Protein AF-A0A7W1ARZ9-F1 (afdb_monomer_lite)

Foldseek 3Di:
DDDDDDDDDDDDDDDDDDDDDDDDDDDDDDDPDPPDDPQDPQRDPDPAADAADPVLVVLLVVQCWDFDADSPQATPKIANPVDFSDWQAADQADQVSVLVVCQVVVSNRVHPHSVQWDWPDWDDDPPFQKTWTKTFGADVNRTHHPVRMKIWIKGDHNVGTITTGMMD

pLDDT: mean 79.37, std 22.08, range [32.19, 98.38]

Sequence (168 aa):
MLSDKTPSVITRDCRWQAVLAVVFAVLLFLAPSPALGQVLADFDARTGTVAPNSTQLGMVAGLGATVSWNQFGTPASLINYDGYLATGLSGPNAATVARSWVEAKKTLFRLASSDDLKLINDTALLGSDGYAVLFQQEFGGLAAAEDGKIMVGVVGTATSGWKIAYAS

Structure (mmCIF, N/CA/C/O backbone):
data_AF-A0A7W1ARZ9-F1
#
_entry.id   AF-A0A7W1ARZ9-F1
#
loop_
_atom_site.group_PDB
_atom_site.id
_atom_site.type_symbol
_atom_site.label_atom_id
_atom_site.label_alt_id
_atom_site.label_comp_id
_atom_site.label_asym_id
_atom_site.label_entity_id
_atom_site.label_seq_id
_atom_site.pdbx_PDB_ins_code
_atom_site.Cartn_x
_atom_site.Cartn_y
_atom_site.Cartn_z
_atom_site.occupancy
_atom_site.B_iso_or_equiv
_atom_site.auth_seq_id
_atom_site.auth_comp_id
_atom_site.auth_asym_id
_atom_site.auth_atom_id
_atom_site.pdbx_PDB_model_num
ATOM 1 N N . MET A 1 1 ? 44.269 -61.251 62.481 1.00 37.03 1 MET A N 1
ATOM 2 C CA . MET A 1 1 ? 45.021 -62.080 61.509 1.00 37.03 1 MET A CA 1
ATOM 3 C C . MET A 1 1 ? 44.348 -61.966 60.143 1.00 37.03 1 MET A C 1
ATOM 5 O O . MET A 1 1 ? 43.393 -61.208 60.038 1.00 37.03 1 MET A O 1
ATOM 9 N N . LEU A 1 2 ? 44.925 -62.585 59.112 1.00 38.81 2 LEU A N 1
ATOM 10 C CA . LEU A 1 2 ? 44.671 -62.299 57.693 1.00 38.81 2 LEU A CA 1
ATOM 11 C C . LEU A 1 2 ? 43.371 -62.921 57.132 1.00 38.81 2 LEU A C 1
ATOM 13 O O . LEU A 1 2 ? 42.784 -63.784 57.779 1.00 38.81 2 LEU A O 1
ATOM 17 N N . SER A 1 3 ? 43.059 -62.550 55.880 1.00 37.94 3 SER A N 1
ATOM 18 C CA . SER A 1 3 ? 42.177 -63.250 54.921 1.00 37.94 3 SER A CA 1
ATOM 19 C C . SER A 1 3 ? 40.654 -63.169 55.145 1.00 37.94 3 SER A C 1
ATOM 21 O O . SER A 1 3 ? 40.183 -63.154 56.274 1.00 37.94 3 SER A O 1
ATOM 23 N N . ASP A 1 4 ? 39.807 -63.163 54.107 1.00 36.66 4 ASP A N 1
ATOM 24 C CA . ASP A 1 4 ? 40.006 -62.893 52.663 1.00 36.66 4 ASP A CA 1
ATOM 25 C C . ASP A 1 4 ? 38.630 -62.632 52.000 1.00 36.66 4 ASP A C 1
ATOM 27 O O . ASP A 1 4 ? 37.656 -63.294 52.367 1.00 36.66 4 ASP A O 1
ATOM 31 N N . LYS A 1 5 ? 38.556 -61.689 51.040 1.00 35.88 5 LYS A N 1
ATOM 32 C CA . LYS A 1 5 ? 37.637 -61.719 49.879 1.00 35.88 5 LYS A CA 1
ATOM 33 C C . LYS A 1 5 ? 37.802 -60.524 48.927 1.00 35.88 5 LYS A C 1
ATOM 35 O O . LYS A 1 5 ? 37.464 -59.388 49.250 1.00 35.88 5 LYS A O 1
ATOM 40 N N . THR A 1 6 ? 38.186 -60.831 47.692 1.00 39.28 6 THR A N 1
ATOM 41 C CA . THR A 1 6 ? 37.765 -60.122 46.462 1.00 39.28 6 THR A CA 1
ATOM 42 C C . THR A 1 6 ? 36.709 -60.992 45.737 1.00 39.28 6 THR A C 1
ATOM 44 O O . THR A 1 6 ? 36.424 -62.087 46.235 1.00 39.28 6 THR A O 1
ATOM 47 N N . PRO A 1 7 ? 36.113 -60.605 44.584 1.00 47.31 7 PRO A N 1
ATOM 48 C CA . PRO A 1 7 ? 36.124 -59.330 43.848 1.00 47.31 7 PRO A CA 1
ATOM 49 C C . PRO A 1 7 ? 34.688 -58.706 43.889 1.00 47.31 7 PRO A C 1
ATOM 51 O O . PRO A 1 7 ? 34.101 -58.745 44.963 1.00 47.31 7 PRO A O 1
ATOM 54 N N . SER A 1 8 ? 34.012 -58.097 42.892 1.00 39.53 8 SER A N 1
ATOM 55 C CA . SER A 1 8 ? 34.263 -57.818 41.462 1.00 39.53 8 SER A CA 1
ATOM 56 C C . SER A 1 8 ? 33.280 -56.754 40.911 1.00 39.53 8 SER A C 1
ATOM 58 O O . SER A 1 8 ? 32.088 -57.048 40.897 1.00 39.53 8 SER A O 1
ATOM 60 N N . VAL A 1 9 ? 33.801 -55.663 40.305 1.00 38.31 9 VAL A N 1
ATOM 61 C CA . VAL A 1 9 ? 33.258 -54.989 39.080 1.00 38.31 9 VAL A CA 1
ATOM 62 C C . VAL A 1 9 ? 31.869 -54.283 39.299 1.00 38.31 9 VAL A C 1
ATOM 64 O O . VAL A 1 9 ? 31.166 -54.586 40.248 1.00 38.31 9 VAL A O 1
ATOM 67 N N . ILE A 1 10 ? 31.409 -53.210 38.631 1.00 46.72 10 ILE A N 1
ATOM 68 C CA . ILE A 1 10 ? 31.373 -52.797 37.214 1.00 46.72 10 ILE A CA 1
ATOM 69 C C . ILE A 1 10 ? 31.621 -51.277 37.062 1.00 46.72 10 ILE A C 1
ATOM 71 O O . ILE A 1 10 ? 31.087 -50.475 37.817 1.00 46.72 10 ILE A O 1
ATOM 75 N N . THR A 1 11 ? 32.419 -50.940 36.038 1.00 34.91 11 THR A N 1
ATOM 76 C CA . THR A 1 11 ? 32.651 -49.657 35.319 1.00 34.91 11 THR A CA 1
ATOM 77 C C . THR A 1 11 ? 31.718 -48.459 35.623 1.00 34.91 11 THR A C 1
ATOM 79 O O . THR A 1 11 ? 30.513 -48.642 35.750 1.00 34.91 11 THR A O 1
ATOM 82 N N . ARG A 1 12 ? 32.153 -47.192 35.499 1.00 44.94 12 ARG A N 1
ATOM 83 C CA . ARG A 1 12 ? 32.867 -46.681 34.306 1.00 44.94 12 ARG A CA 1
ATOM 84 C C . ARG A 1 12 ? 33.472 -45.277 34.477 1.00 44.94 12 ARG A C 1
ATOM 86 O O . ARG A 1 12 ? 32.879 -44.413 35.114 1.00 44.94 12 ARG A O 1
ATOM 93 N N . ASP A 1 13 ? 34.608 -45.057 33.824 1.00 39.75 13 ASP A N 1
ATOM 94 C CA . ASP A 1 13 ? 35.276 -43.763 33.624 1.00 39.75 13 ASP A CA 1
ATOM 95 C C . ASP A 1 13 ? 34.460 -42.831 32.682 1.00 39.75 13 ASP A C 1
ATOM 97 O O . ASP A 1 13 ? 33.590 -43.301 31.952 1.00 39.75 13 ASP A O 1
ATOM 101 N N . CYS A 1 14 ? 34.688 -41.512 32.594 1.00 33.84 14 CYS A N 1
ATOM 102 C CA . CYS A 1 14 ? 35.711 -40.685 33.238 1.00 33.84 14 CYS A CA 1
ATOM 103 C C . CYS A 1 14 ? 35.224 -39.240 33.497 1.00 33.84 14 CYS A C 1
ATOM 105 O O . CYS A 1 14 ? 34.228 -38.775 32.949 1.00 33.84 14 CYS A O 1
ATOM 107 N N . ARG A 1 15 ? 36.029 -38.532 34.295 1.00 40.38 15 ARG A N 1
ATOM 108 C CA . ARG A 1 15 ? 36.146 -37.069 34.480 1.00 40.38 15 ARG A CA 1
ATOM 109 C C . ARG A 1 15 ? 36.156 -36.325 33.117 1.00 40.38 15 ARG A C 1
ATOM 111 O O . ARG A 1 15 ? 36.509 -36.924 32.108 1.00 40.38 15 ARG A O 1
ATOM 118 N N . TRP A 1 16 ? 35.844 -35.030 33.005 1.00 37.09 16 TRP A N 1
ATOM 119 C CA . TRP A 1 16 ? 36.465 -33.894 33.716 1.00 37.09 16 TRP A CA 1
ATOM 120 C C . TRP A 1 16 ? 35.530 -32.684 33.915 1.00 37.09 16 TRP A C 1
ATOM 122 O O . TRP A 1 16 ? 34.535 -32.523 33.217 1.00 37.09 16 TRP A O 1
ATOM 132 N N . GLN A 1 17 ? 35.890 -31.820 34.872 1.00 38.25 17 GLN A N 1
ATOM 133 C CA . GLN A 1 17 ? 35.194 -30.575 35.227 1.00 38.25 17 GLN A CA 1
ATOM 134 C C . GLN A 1 17 ? 35.958 -29.337 34.725 1.00 38.25 17 GLN A C 1
ATOM 136 O O . GLN A 1 17 ? 37.185 -29.333 34.785 1.00 38.25 17 GLN A O 1
ATOM 141 N N . ALA A 1 18 ? 35.229 -28.271 34.375 1.00 39.00 18 ALA A N 1
ATOM 142 C CA . ALA A 1 18 ? 35.518 -26.856 34.692 1.00 39.00 18 ALA A CA 1
ATOM 143 C C . ALA A 1 18 ? 34.314 -26.018 34.199 1.00 39.00 18 ALA A C 1
ATOM 145 O O . ALA A 1 18 ? 34.042 -25.980 33.008 1.00 39.00 18 ALA A O 1
ATOM 146 N N . VAL A 1 19 ? 33.407 -25.550 35.062 1.00 37.91 19 VAL A N 1
ATOM 147 C CA . VAL A 1 19 ? 33.526 -24.333 35.893 1.00 37.91 19 VAL A CA 1
ATOM 148 C C . VAL A 1 19 ? 33.657 -23.050 35.065 1.00 37.91 19 VAL A C 1
ATOM 150 O O . VAL A 1 19 ? 34.747 -22.690 34.637 1.00 37.91 19 VAL A O 1
ATOM 153 N N . LEU A 1 20 ? 32.553 -22.303 34.983 1.00 34.84 20 LEU A N 1
ATOM 154 C CA . LEU A 1 20 ? 32.548 -20.851 35.180 1.00 34.84 20 LEU A CA 1
ATOM 155 C C . LEU A 1 20 ? 31.137 -20.414 35.600 1.00 34.84 20 LEU A C 1
ATOM 157 O O . LEU A 1 20 ? 30.174 -20.602 34.864 1.00 34.84 20 LEU A O 1
ATOM 161 N N . ALA A 1 21 ? 31.018 -19.869 36.808 1.00 32.19 21 ALA A N 1
ATOM 162 C CA . ALA A 1 21 ? 29.784 -19.297 37.340 1.00 32.19 21 ALA A CA 1
ATOM 163 C C . ALA A 1 21 ? 30.006 -17.808 37.606 1.00 32.19 21 ALA A C 1
ATOM 165 O O . ALA A 1 21 ? 31.090 -17.435 38.053 1.00 32.19 21 ALA A O 1
ATOM 166 N N . VAL A 1 22 ? 28.986 -16.971 37.402 1.00 37.12 22 VAL A N 1
ATOM 167 C CA . VAL A 1 22 ? 28.956 -15.610 37.955 1.00 37.12 22 VAL A CA 1
ATOM 168 C C . VAL A 1 22 ? 27.510 -15.139 38.156 1.00 37.12 22 VAL A C 1
ATOM 170 O O . VAL A 1 22 ? 26.689 -15.224 37.252 1.00 37.12 22 VAL A O 1
ATOM 173 N N . VAL A 1 23 ? 27.244 -14.662 39.377 1.00 35.59 23 VAL A N 1
ATOM 174 C CA . VAL A 1 23 ? 26.125 -13.808 39.825 1.00 35.59 23 VAL A CA 1
ATOM 175 C C . VAL A 1 23 ? 24.697 -14.221 39.421 1.00 35.59 23 VAL A C 1
ATOM 177 O O . VAL A 1 23 ? 24.156 -13.824 38.393 1.00 35.59 23 VAL A O 1
ATOM 180 N N . PHE A 1 24 ? 24.028 -14.887 40.365 1.00 35.38 24 PHE A N 1
ATOM 181 C CA . PHE A 1 24 ? 22.576 -14.812 40.558 1.00 35.38 24 PHE A CA 1
ATOM 182 C C . PHE A 1 24 ? 22.295 -13.966 41.820 1.00 35.38 24 PHE A C 1
ATOM 184 O O . PHE A 1 24 ? 23.158 -13.877 42.691 1.00 35.38 24 PHE A O 1
ATOM 191 N N . ALA A 1 25 ? 21.086 -13.404 41.927 1.00 37.59 25 ALA A N 1
ATOM 192 C CA . ALA A 1 25 ? 20.559 -12.620 43.056 1.00 37.59 25 ALA A CA 1
ATOM 193 C C . ALA A 1 25 ? 21.197 -11.238 43.360 1.00 37.59 25 ALA A C 1
ATOM 195 O O . ALA A 1 25 ? 22.161 -11.113 44.110 1.00 37.59 25 ALA A O 1
ATOM 196 N N . VAL A 1 26 ? 20.488 -10.180 42.947 1.00 37.62 26 VAL A N 1
ATOM 197 C CA . VAL A 1 26 ? 20.229 -9.010 43.807 1.00 37.62 26 VAL A CA 1
ATOM 198 C C . VAL A 1 26 ? 18.718 -8.776 43.809 1.00 37.62 26 VAL A C 1
ATOM 200 O O . VAL A 1 26 ? 18.138 -8.471 42.771 1.00 37.62 26 VAL A O 1
ATOM 203 N N . LEU A 1 27 ? 18.081 -8.933 44.970 1.00 42.06 27 LEU A N 1
ATOM 204 C CA . LEU A 1 27 ? 16.687 -8.55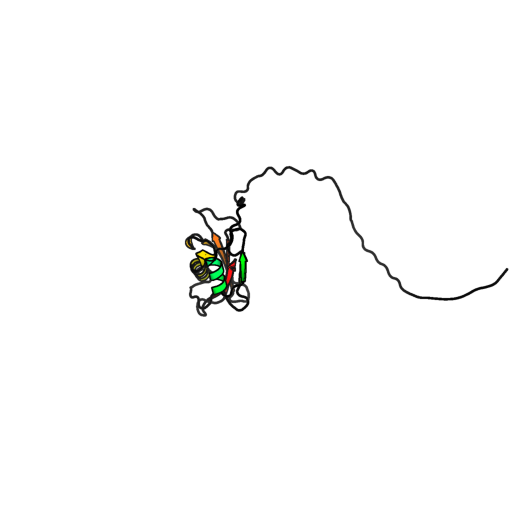6 45.213 1.00 42.06 27 LEU A CA 1
ATOM 205 C C . LEU A 1 27 ? 16.683 -7.444 46.262 1.00 42.06 27 LEU A C 1
ATOM 207 O O . LEU A 1 27 ? 17.023 -7.681 47.418 1.00 42.06 27 LEU A O 1
ATOM 211 N N . LEU A 1 28 ? 16.307 -6.236 45.850 1.00 48.41 28 LEU A N 1
ATOM 212 C CA . LEU A 1 28 ? 16.101 -5.080 46.721 1.00 48.41 28 LEU A CA 1
ATOM 213 C C . LEU A 1 28 ? 14.803 -4.379 46.312 1.00 48.41 28 LEU A C 1
ATOM 215 O O . LEU A 1 28 ? 14.432 -4.378 45.140 1.00 48.41 28 LEU A O 1
ATOM 219 N N . PHE A 1 29 ? 14.085 -3.846 47.301 1.00 51.16 29 PHE A N 1
ATOM 220 C CA . PHE A 1 29 ? 12.706 -3.387 47.144 1.00 51.16 29 PHE A CA 1
ATOM 221 C C . PHE A 1 29 ? 12.581 -2.230 46.146 1.00 51.16 29 PHE A C 1
ATOM 223 O O . PHE A 1 29 ? 13.104 -1.141 46.381 1.00 51.16 29 PHE A O 1
ATOM 230 N N . LEU A 1 30 ? 11.796 -2.444 45.089 1.00 47.78 30 LEU A N 1
ATOM 231 C CA . LEU A 1 30 ? 11.279 -1.376 44.241 1.00 47.78 30 LEU A CA 1
ATOM 232 C C . LEU A 1 30 ? 9.848 -1.054 44.689 1.00 47.78 30 LEU A C 1
ATOM 234 O O . LEU A 1 30 ? 8.959 -1.900 44.599 1.00 47.78 30 LEU A O 1
ATOM 238 N N . ALA A 1 31 ? 9.625 0.157 45.198 1.00 52.78 31 ALA A N 1
ATOM 239 C CA . ALA A 1 31 ? 8.273 0.636 45.468 1.00 52.78 31 ALA A CA 1
ATOM 240 C C . ALA A 1 31 ? 7.556 0.944 44.137 1.00 52.78 31 ALA A C 1
ATOM 242 O O . ALA A 1 31 ? 8.194 1.471 43.220 1.00 52.78 31 ALA A O 1
ATOM 243 N N . PRO A 1 32 ? 6.247 0.663 44.006 1.00 49.84 32 PRO A N 1
ATOM 244 C CA . PRO A 1 32 ? 5.488 1.050 42.825 1.00 49.84 32 PRO A CA 1
ATOM 245 C C . PRO A 1 32 ? 5.262 2.567 42.836 1.00 49.84 32 PRO A C 1
ATOM 247 O O . PRO A 1 32 ? 4.311 3.062 43.441 1.00 49.84 32 PRO A O 1
ATOM 250 N N . SER A 1 33 ? 6.139 3.313 42.164 1.00 51.09 33 SER A N 1
ATOM 251 C CA . SER A 1 33 ? 5.914 4.730 41.878 1.00 51.09 33 SER A CA 1
ATOM 252 C C . SER A 1 33 ? 4.619 4.884 41.070 1.00 51.09 33 SER A C 1
ATOM 254 O O . SER A 1 33 ? 4.545 4.334 39.968 1.00 51.09 33 SER A O 1
ATOM 256 N N . PRO A 1 34 ? 3.607 5.631 41.550 1.00 53.56 34 PRO A N 1
ATOM 257 C CA . PRO A 1 34 ? 2.445 5.947 40.736 1.00 53.56 34 PRO A CA 1
ATOM 258 C C . PRO A 1 34 ? 2.885 6.916 39.637 1.00 53.56 34 PRO A C 1
ATOM 260 O O . PRO A 1 34 ? 3.044 8.114 39.871 1.00 53.56 34 PRO A O 1
ATOM 263 N N . ALA A 1 35 ? 3.112 6.389 38.433 1.00 58.88 35 ALA A N 1
ATOM 264 C CA . ALA A 1 35 ? 3.340 7.201 37.250 1.00 58.88 35 ALA A CA 1
ATOM 265 C C . ALA A 1 35 ? 2.069 8.017 36.974 1.00 58.88 35 ALA A C 1
ATOM 267 O O . ALA A 1 35 ? 1.085 7.497 36.446 1.00 58.88 35 ALA A O 1
ATOM 268 N N . LEU A 1 36 ? 2.072 9.288 37.388 1.00 46.41 36 LEU A N 1
ATOM 269 C CA . LEU A 1 36 ? 0.995 10.224 37.081 1.00 46.41 36 LEU A CA 1
ATOM 270 C C . LEU A 1 36 ? 0.844 10.290 35.561 1.00 46.41 36 LEU A C 1
ATOM 272 O O . LEU A 1 36 ? 1.816 10.561 34.856 1.00 46.41 36 LEU A O 1
ATOM 276 N N . GLY A 1 37 ? -0.364 9.999 35.077 1.00 53.53 37 GLY A N 1
ATOM 277 C CA . GLY A 1 37 ? -0.658 9.812 33.659 1.00 53.53 37 GLY A CA 1
ATOM 278 C C . GLY A 1 37 ? -0.492 11.093 32.850 1.00 53.53 37 GLY A C 1
ATOM 279 O O . GLY A 1 37 ? -1.469 11.784 32.567 1.00 53.53 37 GLY A O 1
ATOM 280 N N . GLN A 1 38 ? 0.741 11.392 32.448 1.00 53.69 38 GLN A N 1
ATOM 281 C CA . GLN A 1 38 ? 1.029 12.381 31.425 1.00 53.69 38 GLN A CA 1
ATOM 282 C C . GLN A 1 38 ? 0.599 11.789 30.081 1.00 53.69 38 GLN A C 1
ATOM 284 O O . GLN A 1 38 ? 1.364 11.092 29.420 1.00 53.69 38 GLN A O 1
ATOM 289 N N . VAL A 1 39 ? -0.660 12.036 29.712 1.00 58.41 39 VAL A N 1
ATOM 290 C CA . VAL A 1 39 ? -1.198 11.725 28.384 1.00 58.41 39 VAL A CA 1
ATOM 291 C C . VAL A 1 39 ? -0.300 12.418 27.361 1.00 58.41 39 VAL A C 1
ATOM 293 O O . VAL A 1 39 ? -0.256 13.648 27.303 1.00 58.41 39 VAL A O 1
ATOM 296 N N . LEU A 1 40 ? 0.477 11.633 26.612 1.00 67.62 40 LEU A N 1
ATOM 297 C CA . LEU A 1 40 ? 1.333 12.168 25.559 1.00 67.62 40 LEU A CA 1
ATOM 298 C C . LEU A 1 40 ? 0.456 12.763 24.451 1.00 67.62 40 LEU A C 1
ATOM 300 O O . LEU A 1 40 ? -0.667 12.315 24.233 1.00 67.62 40 LEU A O 1
ATOM 304 N N . ALA A 1 41 ? 0.991 13.731 23.705 1.00 62.34 41 ALA A N 1
ATOM 305 C CA . ALA A 1 41 ? 0.290 14.324 22.561 1.00 62.34 41 ALA A CA 1
ATOM 306 C C . ALA A 1 41 ? -0.041 13.307 21.442 1.00 62.34 41 ALA A C 1
ATOM 308 O O . ALA A 1 41 ? -0.861 13.605 20.581 1.00 62.34 41 ALA A O 1
ATOM 309 N N . ASP A 1 42 ? 0.579 12.124 21.489 1.00 59.72 42 ASP A N 1
ATOM 310 C CA . ASP A 1 42 ? 0.402 10.983 20.580 1.00 59.72 42 ASP A CA 1
ATOM 311 C C . ASP A 1 42 ? -0.200 9.748 21.299 1.00 59.72 42 ASP A C 1
ATOM 313 O O . ASP A 1 42 ? -0.052 8.609 20.864 1.00 59.72 42 ASP A O 1
ATOM 317 N N . PHE A 1 43 ? -0.835 9.936 22.466 1.00 60.66 43 PHE A N 1
ATOM 318 C CA . PHE A 1 43 ? -1.453 8.833 23.209 1.00 60.66 43 PHE A CA 1
ATOM 319 C C . PHE A 1 43 ? -2.815 8.456 22.613 1.00 60.66 43 PHE A C 1
ATOM 321 O O . PHE A 1 43 ? -3.830 9.108 22.872 1.00 60.66 43 PHE A O 1
ATOM 328 N N . ASP A 1 44 ? -2.846 7.365 21.851 1.00 63.97 44 ASP A N 1
ATOM 329 C CA . ASP A 1 44 ? -4.089 6.795 21.344 1.00 63.97 44 ASP A CA 1
ATOM 330 C C . ASP A 1 44 ? -4.877 6.070 22.451 1.00 63.97 44 ASP A C 1
ATOM 332 O O . ASP A 1 44 ? -4.477 5.025 22.962 1.00 63.97 44 ASP A O 1
ATOM 336 N N . ALA A 1 45 ? -6.031 6.635 22.810 1.00 65.50 45 ALA A N 1
ATOM 337 C CA . ALA A 1 45 ? -6.945 6.096 23.814 1.00 65.50 45 ALA A CA 1
ATOM 338 C C . ALA A 1 45 ? -8.086 5.232 23.224 1.00 65.50 45 ALA A C 1
ATOM 340 O O . ALA A 1 45 ? -9.042 4.911 23.937 1.00 65.50 45 ALA A O 1
ATOM 341 N N . ARG A 1 46 ? -8.052 4.881 21.928 1.00 68.94 46 ARG A N 1
ATOM 342 C CA . ARG A 1 46 ? -9.124 4.118 21.261 1.00 68.94 46 ARG A CA 1
ATOM 343 C C . ARG A 1 46 ? -9.167 2.660 21.738 1.00 68.94 46 ARG A C 1
ATOM 345 O O . ARG A 1 46 ? -8.324 1.848 21.383 1.00 68.94 46 ARG A O 1
ATOM 352 N N . THR A 1 47 ? -10.223 2.303 22.468 1.00 66.44 47 THR A N 1
ATOM 353 C CA . THR A 1 47 ? -10.486 0.937 22.973 1.00 66.44 47 THR A CA 1
ATOM 354 C C . THR A 1 47 ? -11.508 0.141 22.143 1.00 66.44 47 THR A C 1
ATOM 356 O O . THR A 1 47 ? -11.938 -0.939 22.549 1.00 66.44 47 THR A O 1
ATOM 359 N N . GLY A 1 48 ? -11.950 0.675 20.999 1.00 68.88 48 GLY A N 1
ATOM 360 C CA . GLY A 1 48 ? -13.010 0.085 20.177 1.00 68.88 48 GLY A CA 1
ATOM 361 C C . GLY A 1 48 ? -12.496 -0.851 19.082 1.00 68.88 48 GLY A C 1
ATOM 362 O O . GLY A 1 48 ? -11.891 -0.392 18.115 1.00 68.88 48 GLY A O 1
ATOM 363 N N . THR A 1 49 ? -12.823 -2.141 19.182 1.00 78.81 49 THR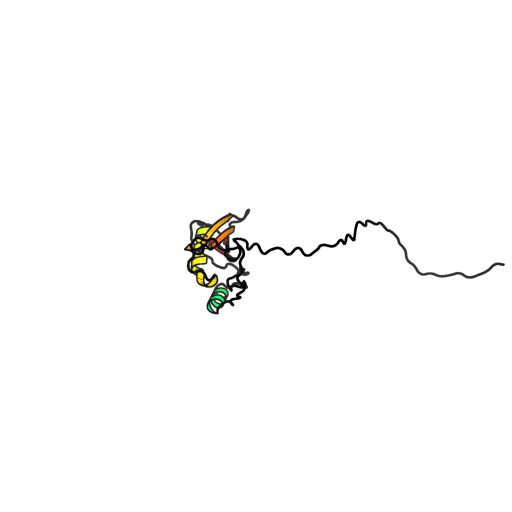 A N 1
ATOM 364 C CA . THR A 1 49 ? -12.571 -3.130 18.120 1.00 78.81 49 THR A CA 1
ATOM 365 C C . THR A 1 49 ? -13.659 -3.082 17.043 1.00 78.81 49 THR A C 1
ATOM 367 O O . THR A 1 49 ? -14.848 -3.130 17.361 1.00 78.81 49 THR A O 1
ATOM 370 N N . VAL A 1 50 ? -13.280 -3.058 15.762 1.00 82.69 50 VAL A N 1
ATOM 371 C CA . VAL A 1 50 ? -14.209 -3.017 14.620 1.00 82.69 50 VAL A CA 1
ATOM 372 C C . VAL A 1 50 ? -13.877 -4.121 13.618 1.00 82.69 50 VAL A C 1
ATOM 374 O O . VAL A 1 50 ? -12.917 -4.011 12.863 1.00 82.69 50 VAL A O 1
ATOM 377 N N . ALA A 1 51 ? -14.704 -5.167 13.548 1.00 85.12 51 ALA A N 1
ATOM 378 C CA . ALA A 1 51 ? -14.506 -6.282 12.616 1.00 85.12 51 ALA A CA 1
ATOM 379 C C . ALA A 1 51 ? -14.419 -5.831 11.134 1.00 85.12 51 ALA A C 1
ATOM 381 O O . ALA A 1 51 ? -15.050 -4.833 10.759 1.00 85.12 51 ALA A O 1
ATOM 382 N N . PRO A 1 52 ? -13.681 -6.550 10.264 1.00 87.06 52 PRO A N 1
ATOM 383 C CA . PRO A 1 52 ? -13.736 -6.337 8.817 1.00 87.06 52 PRO A CA 1
ATOM 384 C C . PRO A 1 52 ? -15.133 -6.669 8.274 1.00 87.06 52 PRO A C 1
ATOM 386 O O . PRO A 1 52 ? -15.793 -7.595 8.743 1.00 87.06 52 PRO A O 1
ATOM 389 N N . ASN A 1 53 ? -15.597 -5.913 7.276 1.00 88.25 53 ASN A N 1
ATOM 390 C CA . ASN A 1 53 ? -16.902 -6.140 6.649 1.00 88.25 53 ASN A CA 1
ATOM 391 C C . ASN A 1 53 ? -16.814 -7.099 5.443 1.00 88.25 53 ASN A C 1
ATOM 393 O O . ASN A 1 53 ? -15.734 -7.384 4.922 1.00 88.25 53 ASN A O 1
ATOM 397 N N . SER A 1 54 ? -17.964 -7.590 4.972 1.00 89.31 54 SER A N 1
ATOM 398 C CA . SER A 1 54 ? -18.051 -8.533 3.846 1.00 89.31 54 SER A CA 1
ATOM 399 C C . SER A 1 54 ? -17.436 -8.000 2.546 1.00 89.31 54 SER A C 1
ATOM 401 O O . SER A 1 54 ? -16.816 -8.769 1.813 1.00 89.31 54 SER A O 1
ATOM 403 N N . THR A 1 55 ? -17.533 -6.695 2.279 1.00 90.50 55 THR A N 1
ATOM 404 C CA . THR A 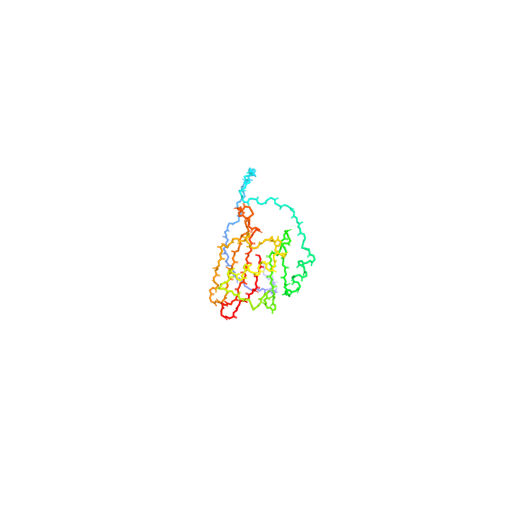1 55 ? -16.893 -6.049 1.122 1.00 90.50 55 THR A CA 1
ATOM 405 C C . THR A 1 55 ? -15.368 -6.100 1.223 1.00 90.50 55 THR A C 1
ATOM 407 O O . THR A 1 55 ? -14.708 -6.440 0.246 1.00 90.50 55 THR A O 1
ATOM 410 N N . GLN A 1 56 ? -14.797 -5.829 2.401 1.00 91.88 56 GLN A N 1
ATOM 411 C CA . GLN A 1 56 ? -13.353 -5.934 2.643 1.00 91.88 56 GLN A CA 1
ATOM 412 C C . GLN A 1 56 ? -12.859 -7.381 2.471 1.00 91.88 56 GLN A C 1
ATOM 414 O O . GLN A 1 56 ? -11.851 -7.605 1.805 1.00 91.88 56 GLN A O 1
ATOM 419 N N . LEU A 1 57 ? -13.596 -8.369 2.994 1.00 92.56 57 LEU A N 1
ATOM 420 C CA . LEU A 1 57 ? -13.279 -9.793 2.813 1.00 92.56 57 LEU A CA 1
ATOM 421 C C . LEU A 1 57 ? -13.343 -10.214 1.332 1.00 92.56 57 LEU A C 1
ATOM 423 O O . LEU A 1 57 ? -12.436 -10.886 0.842 1.00 92.56 57 LEU A O 1
ATOM 427 N N . GLY A 1 58 ? -14.365 -9.765 0.596 1.00 92.00 58 GLY A N 1
ATOM 428 C CA . GLY A 1 58 ? -14.486 -9.994 -0.847 1.00 92.00 58 GLY A CA 1
ATOM 429 C C . GLY A 1 58 ? -13.367 -9.335 -1.661 1.00 92.00 58 GLY A C 1
ATOM 430 O O . GLY A 1 58 ? -12.864 -9.935 -2.610 1.00 92.00 58 GLY A O 1
ATOM 431 N N . MET A 1 59 ? -12.918 -8.138 -1.265 1.00 92.56 59 MET A N 1
ATOM 432 C CA . MET A 1 59 ? -11.758 -7.475 -1.871 1.00 92.56 59 MET A CA 1
ATOM 433 C C . MET A 1 59 ? -10.468 -8.273 -1.658 1.00 92.56 59 MET A C 1
ATOM 435 O O . MET A 1 59 ? -9.717 -8.441 -2.612 1.00 92.56 59 MET A O 1
ATOM 439 N N . VAL A 1 60 ? -10.219 -8.797 -0.453 1.00 93.81 60 VAL A N 1
ATOM 440 C CA . VAL A 1 60 ? -9.041 -9.637 -0.163 1.00 93.81 60 VAL A CA 1
ATOM 441 C C . VAL A 1 60 ? -9.066 -10.933 -0.981 1.00 93.81 60 VAL A C 1
ATOM 443 O O . VAL A 1 60 ? -8.068 -11.272 -1.619 1.00 93.81 60 VAL A O 1
ATOM 446 N N . ALA A 1 61 ? -10.215 -11.614 -1.046 1.00 93.00 61 ALA A N 1
ATOM 447 C CA . ALA A 1 61 ? -10.382 -12.815 -1.866 1.00 93.00 61 ALA A CA 1
ATOM 448 C C . ALA A 1 61 ? -10.133 -12.536 -3.362 1.00 93.00 61 ALA A C 1
ATOM 450 O O . ALA A 1 61 ? -9.428 -13.294 -4.024 1.00 93.00 61 ALA A O 1
ATOM 451 N N . GLY A 1 62 ? -10.631 -11.408 -3.882 1.00 92.56 62 GLY A N 1
ATOM 452 C CA . GLY A 1 62 ? -10.393 -10.967 -5.263 1.00 92.56 62 GLY A CA 1
ATOM 453 C C . GLY A 1 62 ? -8.947 -10.554 -5.581 1.00 92.56 62 GLY A C 1
ATOM 454 O O . GLY A 1 62 ? -8.617 -10.382 -6.752 1.00 92.56 62 GLY A O 1
ATOM 455 N N . LEU A 1 63 ? -8.083 -10.403 -4.571 1.00 93.31 63 LEU A N 1
ATOM 456 C CA . LEU A 1 63 ? -6.638 -10.181 -4.721 1.00 93.31 63 LEU A CA 1
ATOM 457 C C . LEU A 1 63 ? -5.819 -11.485 -4.628 1.00 93.31 63 LEU A C 1
ATOM 459 O O . LEU A 1 63 ? -4.597 -11.445 -4.788 1.00 93.31 63 LEU A O 1
ATOM 463 N N . GLY A 1 64 ? -6.456 -12.622 -4.313 1.00 94.19 64 GLY A N 1
ATOM 464 C CA . GLY A 1 64 ? -5.760 -13.861 -3.941 1.00 94.19 64 GLY A CA 1
ATOM 465 C C . GLY A 1 64 ? -4.887 -13.703 -2.689 1.00 94.19 64 GLY A C 1
ATOM 466 O O . GLY A 1 64 ? -3.881 -14.389 -2.545 1.00 94.19 64 GLY A O 1
ATOM 467 N N . ALA A 1 65 ? -5.210 -12.743 -1.818 1.00 95.75 65 ALA A N 1
ATOM 468 C CA . ALA A 1 65 ? -4.320 -12.310 -0.749 1.00 95.75 65 ALA A CA 1
ATOM 469 C C . ALA A 1 65 ? -4.634 -12.985 0.594 1.00 95.75 65 ALA A C 1
ATOM 471 O O . ALA A 1 65 ? -5.789 -13.163 0.975 1.00 95.75 65 ALA A O 1
ATOM 472 N N . THR A 1 66 ? -3.584 -13.281 1.356 1.00 96.31 66 THR A N 1
ATOM 473 C CA . THR A 1 66 ? -3.660 -13.489 2.804 1.00 96.31 66 THR A CA 1
ATOM 474 C C . THR A 1 66 ? -3.642 -12.130 3.498 1.00 96.31 66 THR A C 1
ATOM 476 O O . THR A 1 66 ? -2.887 -11.237 3.107 1.00 96.31 66 THR A O 1
ATOM 479 N N . VAL A 1 67 ? -4.470 -11.973 4.531 1.00 95.88 67 VAL A N 1
ATOM 480 C CA . VAL A 1 67 ? -4.613 -10.733 5.303 1.00 95.88 67 VAL A CA 1
ATOM 481 C C . VAL A 1 67 ? -4.511 -11.020 6.801 1.00 95.88 67 VAL A C 1
ATOM 483 O O . VAL A 1 67 ? -5.087 -11.991 7.292 1.00 95.88 67 VAL A O 1
ATOM 486 N N . SER A 1 68 ? -3.818 -10.149 7.528 1.00 94.62 68 SER A N 1
ATOM 487 C CA . SER A 1 68 ? -3.988 -9.975 8.972 1.00 94.62 68 SER A CA 1
ATOM 488 C C . SER A 1 68 ? -4.763 -8.682 9.218 1.00 94.62 68 SER A C 1
ATOM 490 O O . SER A 1 68 ? -4.573 -7.715 8.482 1.00 94.62 68 SER A O 1
ATOM 492 N N . TRP A 1 69 ? -5.623 -8.636 10.235 1.00 91.88 69 TRP A N 1
ATOM 493 C CA . TRP A 1 69 ? -6.438 -7.460 10.570 1.00 91.88 69 TRP A CA 1
ATOM 494 C C . TRP A 1 69 ? -5.963 -6.830 11.879 1.00 91.88 69 TRP A C 1
ATOM 496 O O . TRP A 1 69 ? -5.685 -7.552 12.838 1.00 91.88 69 TRP A O 1
ATOM 506 N N . ASN A 1 70 ? -5.914 -5.497 11.948 1.00 87.69 70 ASN A N 1
ATOM 507 C CA . ASN A 1 70 ? -5.741 -4.797 13.223 1.00 87.69 70 ASN A CA 1
ATOM 508 C C . ASN A 1 70 ? -7.077 -4.699 13.988 1.00 87.69 70 ASN A C 1
ATOM 510 O O . ASN A 1 70 ? -8.145 -5.056 13.480 1.00 87.69 70 ASN A O 1
ATOM 514 N N . GLN A 1 71 ? -7.030 -4.166 15.212 1.00 85.44 71 GLN A N 1
ATOM 515 C CA . GLN A 1 71 ? -8.223 -3.932 16.036 1.00 85.44 71 GLN A CA 1
ATOM 516 C C . GLN A 1 71 ? -9.264 -3.016 15.365 1.00 85.44 71 GLN A C 1
ATOM 518 O O . GLN A 1 71 ? -10.460 -3.171 15.599 1.00 85.44 71 GLN A O 1
ATOM 523 N N . PHE A 1 72 ? -8.839 -2.117 14.475 1.00 84.44 72 PHE A N 1
ATOM 524 C CA . PHE A 1 72 ? -9.710 -1.203 13.731 1.00 84.44 72 PHE A CA 1
ATOM 525 C C . PHE A 1 72 ? -10.258 -1.800 12.424 1.00 84.44 72 PHE A C 1
ATOM 527 O O . PHE A 1 72 ? -10.950 -1.103 11.678 1.00 84.44 72 PHE A O 1
ATOM 534 N N . GLY A 1 73 ? -9.964 -3.071 12.128 1.00 84.44 73 GLY A N 1
ATOM 535 C CA . GLY A 1 73 ? -10.424 -3.787 10.938 1.00 84.44 73 GLY A CA 1
ATOM 536 C C . GLY A 1 73 ? -9.952 -3.183 9.616 1.00 84.44 73 GLY A C 1
ATOM 537 O O . GLY A 1 73 ? -10.659 -3.299 8.613 1.00 84.44 73 GLY A O 1
ATOM 538 N N . THR A 1 74 ? -8.785 -2.539 9.607 1.00 88.88 74 THR A N 1
ATOM 539 C CA . THR A 1 74 ? -7.967 -2.368 8.398 1.00 88.88 74 THR A CA 1
ATOM 540 C C . THR A 1 74 ? -6.952 -3.516 8.331 1.00 88.88 74 THR A C 1
ATOM 542 O O . THR A 1 74 ? -6.739 -4.206 9.339 1.00 88.88 74 THR A O 1
ATOM 545 N N . PRO A 1 75 ? -6.322 -3.776 7.172 1.00 90.62 75 PRO A N 1
ATOM 546 C CA . PRO A 1 75 ? -5.171 -4.666 7.130 1.00 90.62 75 PRO A CA 1
ATOM 547 C C . PRO A 1 75 ? -4.105 -4.212 8.139 1.00 90.62 75 PRO A C 1
ATOM 549 O O . PRO A 1 75 ? -3.823 -3.025 8.251 1.00 90.62 75 PRO A O 1
ATOM 552 N N . ALA A 1 76 ? -3.546 -5.167 8.877 1.00 92.06 76 ALA A N 1
ATOM 553 C CA . ALA A 1 76 ? -2.264 -5.059 9.577 1.00 92.06 76 ALA A CA 1
ATOM 554 C C . ALA A 1 76 ? -1.128 -5.665 8.735 1.00 92.06 76 ALA A C 1
ATOM 556 O O . ALA A 1 76 ? 0.041 -5.344 8.924 1.00 92.06 76 ALA A O 1
ATOM 557 N N . SER A 1 77 ? -1.474 -6.564 7.812 1.00 94.62 77 SER A N 1
ATOM 558 C CA . SER A 1 77 ? -0.621 -7.009 6.713 1.00 94.62 77 SER A CA 1
ATOM 559 C C . SER A 1 77 ? -1.480 -7.602 5.599 1.00 94.62 77 SER A C 1
ATOM 561 O O . SER A 1 77 ? -2.557 -8.148 5.847 1.00 94.62 77 SER A O 1
ATOM 563 N N . LEU A 1 78 ? -1.007 -7.490 4.362 1.00 96.56 78 LEU A N 1
ATOM 564 C CA . LEU A 1 78 ? -1.651 -7.995 3.159 1.00 96.56 78 LEU A CA 1
ATOM 565 C C . LEU A 1 78 ? -0.565 -8.477 2.192 1.00 96.56 78 LEU A C 1
ATOM 567 O O . LEU A 1 78 ? 0.337 -7.718 1.833 1.00 96.56 78 LEU A O 1
ATOM 571 N N . ILE A 1 79 ? -0.644 -9.739 1.774 1.00 96.94 79 ILE A N 1
ATOM 572 C CA . ILE A 1 79 ? 0.345 -10.379 0.896 1.00 96.94 79 ILE A CA 1
ATOM 573 C C . ILE A 1 79 ? -0.320 -11.455 0.036 1.00 96.94 79 ILE A C 1
ATOM 575 O O . ILE A 1 79 ? -1.190 -12.180 0.509 1.00 96.94 79 ILE A O 1
ATOM 579 N N . ASN A 1 80 ? 0.088 -11.587 -1.225 1.00 96.50 80 ASN A N 1
ATOM 580 C CA . ASN A 1 80 ? -0.258 -12.742 -2.054 1.00 96.50 80 ASN A CA 1
ATOM 581 C C . ASN A 1 80 ? 1.004 -13.609 -2.186 1.00 96.50 80 ASN A C 1
ATOM 583 O O . ASN A 1 80 ? 1.975 -13.182 -2.806 1.00 96.50 80 ASN A O 1
ATOM 587 N N . TYR A 1 81 ? 1.005 -14.793 -1.566 1.00 93.44 81 TYR A N 1
ATOM 588 C CA . TYR A 1 81 ? 2.171 -15.687 -1.544 1.00 93.44 81 TYR A CA 1
ATOM 589 C C . TYR A 1 81 ? 2.482 -16.320 -2.910 1.00 93.44 81 TYR A C 1
ATOM 591 O O . TYR A 1 81 ? 3.628 -16.687 -3.156 1.00 93.44 81 TYR A O 1
ATOM 599 N N . ASP A 1 82 ? 1.493 -16.390 -3.803 1.00 94.50 82 ASP A N 1
ATOM 600 C CA . ASP A 1 82 ? 1.613 -16.947 -5.153 1.00 94.50 82 ASP A CA 1
ATOM 601 C C . ASP A 1 82 ? 1.916 -15.867 -6.216 1.00 94.50 82 ASP A C 1
ATOM 603 O O . ASP A 1 82 ? 1.978 -16.163 -7.412 1.00 94.50 82 ASP A O 1
ATOM 607 N N . GLY A 1 83 ? 2.107 -14.597 -5.822 1.00 95.19 83 GLY A N 1
ATOM 608 C CA . GLY A 1 83 ? 2.385 -13.519 -6.772 1.00 95.19 83 GLY A CA 1
ATOM 609 C C . GLY A 1 83 ? 2.419 -12.105 -6.189 1.00 95.19 83 GLY A C 1
ATOM 610 O O . GLY A 1 83 ? 3.339 -11.730 -5.470 1.00 95.19 83 GLY A O 1
ATOM 611 N N . TYR A 1 84 ? 1.464 -11.270 -6.610 1.00 96.94 84 TYR A N 1
ATOM 612 C CA . TYR A 1 84 ? 1.427 -9.829 -6.336 1.00 96.94 84 TYR A CA 1
ATOM 613 C C . TYR A 1 84 ? -0.017 -9.364 -6.102 1.00 96.94 84 TYR A C 1
ATOM 615 O O . TYR A 1 84 ? -0.942 -9.846 -6.751 1.00 96.94 84 TYR A O 1
ATOM 623 N N . LEU A 1 85 ? -0.200 -8.364 -5.238 1.00 96.94 85 LEU A N 1
ATOM 624 C CA . LEU A 1 85 ? -1.484 -7.702 -4.965 1.00 96.94 85 LEU A CA 1
ATOM 625 C C . LEU A 1 85 ? -1.979 -6.833 -6.137 1.00 96.94 85 LEU A C 1
ATOM 627 O O . LEU A 1 85 ? -3.157 -6.495 -6.216 1.00 96.94 85 LEU A O 1
ATOM 631 N N . ALA A 1 86 ? -1.083 -6.424 -7.032 1.00 97.50 86 ALA A N 1
ATOM 632 C CA . ALA A 1 86 ? -1.419 -5.812 -8.315 1.00 97.50 86 ALA A CA 1
ATOM 633 C C . ALA A 1 86 ? -0.227 -5.908 -9.272 1.00 97.50 86 ALA A C 1
ATOM 635 O O . ALA A 1 86 ? 0.925 -5.931 -8.837 1.00 97.50 86 ALA A O 1
ATOM 636 N N . THR A 1 87 ? -0.501 -5.921 -10.575 1.00 97.12 87 THR A N 1
ATOM 637 C CA . THR A 1 87 ? 0.493 -5.954 -11.656 1.00 97.12 87 THR A CA 1
ATOM 638 C C . THR A 1 87 ? 0.055 -5.042 -12.804 1.00 97.12 87 THR A C 1
ATOM 640 O O . THR A 1 87 ? -1.096 -4.610 -12.850 1.00 97.12 87 THR A O 1
ATOM 643 N N . GLY A 1 88 ? 0.974 -4.725 -13.723 1.00 95.69 88 GLY A N 1
ATOM 644 C CA . GLY A 1 88 ? 0.669 -3.895 -14.896 1.00 95.69 88 GLY A CA 1
ATOM 645 C C . GLY A 1 88 ? 0.339 -2.437 -14.561 1.00 95.69 88 GLY A C 1
ATOM 646 O O . GLY A 1 88 ? -0.330 -1.770 -15.345 1.00 95.69 88 GLY A O 1
ATOM 647 N N . LEU A 1 89 ? 0.771 -1.944 -13.395 1.00 97.31 89 LEU A N 1
ATOM 648 C CA . LEU A 1 89 ? 0.517 -0.569 -12.977 1.00 97.31 89 LEU A CA 1
ATOM 649 C C . LEU A 1 89 ? 1.484 0.393 -13.678 1.00 97.31 89 LEU A C 1
ATOM 651 O O . LEU A 1 89 ? 2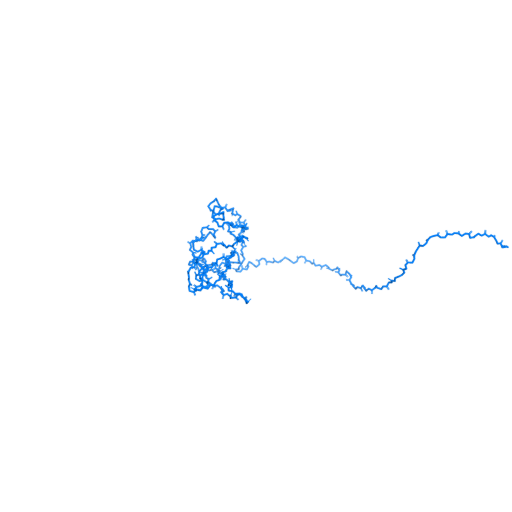.684 0.128 -13.766 1.00 97.31 89 LEU A O 1
ATOM 655 N N . SER A 1 90 ? 0.968 1.538 -14.118 1.00 96.62 90 SER A N 1
ATOM 656 C CA . SER A 1 90 ? 1.739 2.590 -14.789 1.00 96.62 90 SER A CA 1
ATOM 657 C C . SER A 1 90 ? 1.851 3.827 -13.903 1.00 96.62 90 SER A C 1
ATOM 659 O O . SER A 1 90 ? 0.872 4.248 -13.289 1.00 96.62 90 SER A O 1
ATOM 661 N N . GLY A 1 91 ? 3.034 4.438 -13.859 1.00 96.12 91 GLY A N 1
ATOM 662 C CA . GLY A 1 91 ? 3.273 5.675 -13.116 1.00 96.12 91 GLY A CA 1
ATOM 663 C C . GLY A 1 91 ? 4.746 6.101 -13.140 1.00 96.12 91 GLY A C 1
ATOM 664 O O . GLY A 1 91 ? 5.609 5.286 -13.473 1.00 96.12 91 GLY A O 1
ATOM 665 N N . PRO A 1 92 ? 5.050 7.368 -12.804 1.00 96.31 92 PRO A N 1
ATOM 666 C CA . PRO A 1 92 ? 6.397 7.929 -12.919 1.00 96.31 92 PRO A CA 1
ATOM 667 C C . PRO A 1 92 ? 7.376 7.435 -11.840 1.00 96.31 92 PRO A C 1
ATOM 669 O O . PRO A 1 92 ? 8.581 7.452 -12.065 1.00 96.31 92 PRO A O 1
ATOM 672 N N . ASN A 1 93 ? 6.882 7.021 -10.669 1.00 96.75 93 ASN A N 1
ATOM 673 C CA . ASN A 1 93 ? 7.676 6.555 -9.527 1.00 96.75 93 ASN A CA 1
ATOM 674 C C . ASN A 1 93 ? 6.836 5.669 -8.586 1.00 96.75 93 ASN A C 1
ATOM 676 O O . ASN A 1 93 ? 5.605 5.624 -8.702 1.00 96.75 93 ASN A O 1
ATOM 680 N N . ALA A 1 94 ? 7.508 4.996 -7.647 1.00 97.19 94 ALA A N 1
ATOM 681 C CA . ALA A 1 94 ? 6.892 4.075 -6.698 1.00 97.19 94 ALA A CA 1
ATOM 682 C C . ALA A 1 94 ? 5.828 4.757 -5.821 1.00 97.19 94 ALA A C 1
ATOM 684 O O . ALA A 1 94 ? 4.703 4.260 -5.764 1.00 97.19 94 ALA A O 1
ATOM 685 N N . ALA A 1 95 ? 6.112 5.921 -5.221 1.00 97.81 95 ALA A N 1
ATOM 686 C CA . ALA A 1 95 ? 5.132 6.654 -4.413 1.00 97.81 95 ALA A CA 1
ATOM 687 C C . ALA A 1 95 ? 3.826 6.998 -5.156 1.00 97.81 95 ALA A C 1
ATOM 689 O O . ALA A 1 95 ? 2.740 6.858 -4.588 1.00 97.81 95 ALA A O 1
ATOM 690 N N . THR A 1 96 ? 3.893 7.407 -6.429 1.00 97.69 96 THR A N 1
ATOM 691 C CA . THR A 1 96 ? 2.688 7.728 -7.222 1.00 97.69 96 THR A CA 1
ATOM 692 C C . THR A 1 96 ? 1.837 6.482 -7.463 1.00 97.69 96 THR A C 1
ATOM 694 O O . THR A 1 96 ? 0.613 6.521 -7.326 1.00 97.69 96 THR A O 1
ATOM 697 N N . VAL A 1 97 ? 2.482 5.359 -7.788 1.00 98.00 97 VAL A N 1
ATOM 698 C CA . VAL A 1 97 ? 1.812 4.072 -8.018 1.00 98.00 97 VAL A CA 1
ATOM 699 C C . VAL A 1 97 ? 1.202 3.534 -6.726 1.00 98.00 97 VAL A C 1
ATOM 701 O O . VAL A 1 97 ? 0.052 3.099 -6.732 1.00 98.00 97 VAL A O 1
ATOM 704 N N . ALA A 1 98 ? 1.937 3.614 -5.616 1.00 98.00 98 ALA A N 1
ATOM 705 C CA . ALA A 1 98 ? 1.460 3.204 -4.304 1.00 98.00 98 ALA A CA 1
ATOM 706 C C . ALA A 1 98 ? 0.227 4.013 -3.876 1.00 98.00 98 ALA A C 1
ATOM 708 O O . ALA A 1 98 ? -0.786 3.410 -3.529 1.00 98.00 98 ALA A O 1
ATOM 709 N N . ARG A 1 99 ? 0.255 5.354 -3.981 1.00 97.81 99 ARG A N 1
ATOM 710 C CA . ARG A 1 99 ? -0.912 6.193 -3.651 1.00 97.81 99 ARG A CA 1
ATOM 711 C C . ARG A 1 99 ? -2.118 5.857 -4.537 1.00 97.81 99 ARG A C 1
ATOM 713 O O . ARG A 1 99 ? -3.212 5.676 -4.015 1.00 97.81 99 ARG A O 1
ATOM 720 N N . SER A 1 100 ? -1.915 5.701 -5.848 1.00 97.62 100 SER A N 1
ATOM 721 C CA . SER A 1 100 ? -2.977 5.327 -6.798 1.00 97.62 100 SER A CA 1
ATOM 722 C C . SER A 1 100 ? -3.595 3.952 -6.489 1.00 97.62 100 SER A C 1
ATOM 724 O O . SER A 1 100 ? -4.814 3.779 -6.546 1.00 97.62 100 SER A O 1
ATOM 726 N N . TRP A 1 101 ? -2.781 2.973 -6.082 1.00 97.56 101 TRP A N 1
ATOM 727 C CA . TRP A 1 101 ? -3.282 1.667 -5.648 1.00 97.56 101 TRP A CA 1
ATOM 728 C C . TRP A 1 101 ? -4.029 1.742 -4.308 1.00 97.56 101 TRP A C 1
ATOM 730 O O . TRP A 1 101 ? -5.086 1.125 -4.183 1.00 97.56 101 TRP A O 1
ATOM 740 N N . VAL A 1 102 ? -3.548 2.525 -3.333 1.00 96.75 102 VAL A N 1
ATOM 741 C CA . VAL A 1 102 ? -4.260 2.733 -2.058 1.00 96.75 102 VAL A CA 1
ATOM 742 C C . VAL A 1 102 ? -5.595 3.453 -2.282 1.00 96.75 102 VAL A C 1
ATOM 744 O O . VAL A 1 102 ? -6.594 3.027 -1.709 1.00 96.75 102 VAL A O 1
ATOM 747 N N . GLU A 1 103 ? -5.671 4.444 -3.178 1.00 96.75 103 GLU A N 1
ATOM 748 C CA . GLU A 1 103 ? -6.932 5.072 -3.611 1.00 96.75 103 GLU A CA 1
ATOM 749 C C . GLU A 1 10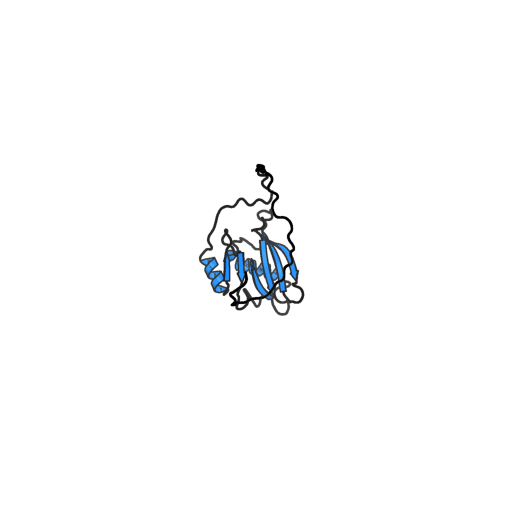3 ? -7.910 4.031 -4.175 1.00 96.75 103 GLU A C 1
ATOM 751 O O . GLU A 1 103 ? -9.035 3.887 -3.693 1.00 96.75 103 GLU A O 1
ATOM 756 N N . ALA A 1 104 ? -7.452 3.215 -5.130 1.00 96.56 104 ALA A N 1
ATOM 757 C CA . ALA A 1 104 ? -8.235 2.133 -5.728 1.00 96.56 104 ALA A CA 1
ATOM 758 C C . ALA A 1 104 ? -8.622 1.012 -4.736 1.00 96.56 104 ALA A C 1
ATOM 760 O O . ALA A 1 104 ? -9.418 0.129 -5.074 1.00 96.56 104 ALA A O 1
ATOM 761 N N . LYS A 1 105 ? -8.065 1.026 -3.517 1.00 95.38 105 LYS A N 1
ATOM 762 C CA . LYS A 1 105 ? -8.358 0.100 -2.414 1.00 95.38 105 LYS A CA 1
ATOM 763 C C . LYS A 1 105 ? -8.811 0.821 -1.140 1.00 95.38 105 LYS A C 1
ATOM 765 O O . LYS A 1 105 ? -8.838 0.195 -0.084 1.00 95.38 105 LYS A O 1
ATOM 770 N N . LYS A 1 106 ? -9.236 2.089 -1.198 1.00 93.50 106 LYS A N 1
ATOM 771 C CA . LYS A 1 106 ? -9.489 2.896 0.010 1.00 93.50 106 LYS A CA 1
ATOM 772 C C . LYS A 1 106 ? -10.527 2.310 0.967 1.00 93.50 106 LYS A C 1
ATOM 774 O O . LYS A 1 106 ? -10.351 2.374 2.178 1.00 93.50 106 LYS A O 1
ATOM 779 N N . THR A 1 107 ? -11.538 1.614 0.443 1.00 92.19 107 THR A N 1
ATOM 780 C CA . THR A 1 107 ? -12.525 0.852 1.234 1.00 92.19 107 THR A CA 1
ATOM 781 C C . THR A 1 107 ? -11.902 -0.277 2.067 1.00 92.19 107 THR A C 1
ATOM 783 O O . THR A 1 107 ? -12.409 -0.587 3.143 1.00 92.19 107 THR A O 1
ATOM 786 N N . LEU A 1 108 ? -10.802 -0.885 1.603 1.00 92.12 108 LEU A N 1
ATOM 787 C CA . LEU A 1 108 ? -10.062 -1.912 2.341 1.00 92.12 108 LEU A CA 1
ATOM 788 C C . LEU A 1 108 ? -9.352 -1.304 3.558 1.00 92.12 108 LEU A C 1
ATOM 790 O O . LEU A 1 108 ? -9.484 -1.834 4.661 1.00 92.12 108 LEU A O 1
ATOM 794 N N . PHE A 1 109 ? -8.693 -0.160 3.356 1.00 90.75 109 PHE A N 1
ATOM 795 C CA . PHE A 1 109 ? -7.981 0.623 4.375 1.00 90.75 109 PHE A CA 1
ATOM 796 C C . PHE A 1 109 ? -8.878 1.583 5.184 1.00 90.75 109 PHE A C 1
ATOM 798 O O . PHE A 1 109 ? -8.380 2.314 6.030 1.00 90.75 109 PHE A O 1
ATOM 805 N N . ARG A 1 110 ? -10.199 1.583 4.942 1.00 90.06 110 ARG A N 1
ATOM 806 C CA . ARG A 1 110 ? -11.202 2.468 5.578 1.00 90.06 110 ARG A CA 1
ATOM 807 C C . ARG A 1 110 ? -10.938 3.981 5.411 1.00 90.06 110 ARG A C 1
ATOM 809 O O . ARG A 1 110 ? -11.423 4.779 6.206 1.00 90.06 110 ARG A O 1
ATOM 816 N N . LEU A 1 111 ? -10.241 4.372 4.342 1.00 89.06 111 LEU A N 1
ATOM 817 C CA . LEU A 1 111 ? -9.926 5.766 4.000 1.00 89.06 111 LEU A CA 1
ATOM 818 C C . LEU A 1 111 ? -11.059 6.454 3.215 1.00 89.06 111 LEU A C 1
ATOM 820 O O . LEU A 1 111 ? -11.763 5.811 2.430 1.00 89.06 111 LEU A O 1
ATOM 824 N N . ALA A 1 112 ? -11.179 7.778 3.369 1.00 87.56 112 ALA A N 1
ATOM 825 C CA . ALA A 1 112 ? -12.084 8.623 2.583 1.00 87.56 112 ALA A CA 1
ATOM 826 C C . ALA A 1 112 ? -11.451 9.054 1.246 1.00 87.56 112 ALA A C 1
ATOM 828 O O . ALA A 1 112 ? -12.062 8.877 0.185 1.00 87.56 112 ALA A O 1
ATOM 829 N N . SER A 1 113 ? -10.207 9.539 1.283 1.00 89.06 113 SER A N 1
ATOM 830 C CA . SER A 1 113 ? -9.344 9.725 0.114 1.00 89.06 113 SER A CA 1
ATOM 831 C C . SER A 1 113 ? -7.900 9.312 0.418 1.00 89.06 113 SER A C 1
ATOM 833 O O . SER A 1 113 ? -7.498 9.155 1.569 1.00 89.06 113 SER A O 1
ATOM 835 N N . SER A 1 114 ? -7.104 9.140 -0.631 1.00 90.12 114 SER A N 1
ATOM 836 C CA . SER A 1 114 ? -5.641 9.099 -0.565 1.00 90.12 114 SER A CA 1
ATOM 837 C C . SER A 1 114 ? -4.991 10.494 -0.558 1.00 90.12 114 SER A C 1
ATOM 839 O O . SER A 1 114 ? -3.776 10.596 -0.378 1.00 90.12 114 SER A O 1
ATOM 841 N N . ASP A 1 115 ? -5.782 11.564 -0.704 1.00 89.44 115 ASP A N 1
ATOM 842 C CA . ASP A 1 115 ? -5.346 12.950 -0.462 1.00 89.44 115 ASP A CA 1
ATOM 843 C C . ASP A 1 115 ? -4.976 13.170 1.015 1.00 89.44 115 ASP A C 1
ATOM 845 O O . ASP A 1 115 ? -4.013 13.874 1.314 1.00 89.44 115 ASP A O 1
ATOM 849 N N . ASP A 1 116 ? -5.673 12.477 1.924 1.00 88.50 116 ASP A N 1
ATOM 850 C CA . ASP A 1 116 ? -5.411 12.452 3.369 1.00 88.50 116 ASP A CA 1
ATOM 851 C C . ASP A 1 116 ? -4.091 11.719 3.724 1.00 88.50 116 ASP A C 1
ATOM 853 O O . ASP A 1 116 ? -3.732 11.618 4.895 1.00 88.50 116 ASP A O 1
ATOM 857 N N . LEU A 1 117 ? -3.361 11.169 2.738 1.00 92.88 117 LEU A N 1
ATOM 858 C CA . LEU A 1 117 ? -2.116 10.415 2.932 1.00 92.88 117 LEU A CA 1
ATOM 859 C C . LEU A 1 117 ? -0.879 11.240 2.581 1.00 92.88 117 LEU A C 1
ATOM 861 O O . LEU A 1 117 ? -0.495 11.373 1.413 1.00 92.88 117 LEU A O 1
ATOM 865 N N . LYS A 1 118 ? -0.159 11.690 3.603 1.00 94.62 118 LYS A N 1
ATOM 866 C CA . LYS A 1 118 ? 1.155 12.319 3.468 1.00 94.62 118 LYS A CA 1
ATOM 867 C C . LYS A 1 118 ? 2.229 11.274 3.195 1.00 94.62 118 LYS A C 1
ATOM 869 O O . LYS A 1 118 ? 2.290 10.253 3.872 1.00 94.62 118 LYS A O 1
ATOM 874 N N . LEU A 1 119 ? 3.092 11.531 2.212 1.00 96.25 119 LEU A N 1
ATOM 875 C CA . LEU A 1 119 ? 4.269 10.697 1.958 1.00 96.25 119 LEU A CA 1
ATOM 876 C C . LEU A 1 119 ? 5.333 11.001 3.021 1.00 96.25 119 LEU A C 1
ATOM 878 O O . LEU A 1 119 ? 5.763 12.146 3.143 1.00 96.25 119 LEU A O 1
ATOM 882 N N . ILE A 1 120 ? 5.753 9.977 3.763 1.00 95.75 120 ILE A N 1
ATOM 883 C CA . ILE A 1 120 ? 6.808 10.058 4.782 1.00 95.75 120 ILE A CA 1
ATOM 884 C C . ILE A 1 120 ? 8.134 9.513 4.244 1.00 95.75 120 ILE A C 1
ATOM 886 O O . ILE A 1 120 ? 9.190 10.060 4.554 1.00 95.75 120 ILE A O 1
ATOM 890 N N . ASN A 1 121 ? 8.097 8.454 3.427 1.00 94.00 121 ASN A N 1
ATOM 891 C CA . ASN A 1 121 ? 9.293 7.866 2.823 1.00 94.00 121 ASN A CA 1
ATOM 892 C C . ASN A 1 121 ? 8.984 7.192 1.472 1.00 94.00 121 ASN A C 1
ATOM 894 O O . ASN A 1 121 ? 7.916 6.609 1.304 1.00 94.00 121 ASN A O 1
ATOM 898 N N . ASP A 1 122 ? 9.943 7.222 0.548 1.00 95.62 122 ASP A N 1
ATOM 899 C CA . ASP A 1 122 ? 10.010 6.387 -0.659 1.00 95.62 122 ASP A CA 1
ATOM 900 C C . ASP A 1 122 ? 11.469 5.909 -0.793 1.00 95.62 122 ASP A C 1
ATOM 902 O O . ASP A 1 122 ? 12.339 6.642 -1.264 1.00 95.62 122 ASP A O 1
ATOM 906 N N . THR A 1 123 ? 11.772 4.721 -0.256 1.00 96.31 123 THR A N 1
ATOM 907 C CA . THR A 1 123 ? 13.140 4.174 -0.172 1.00 96.31 123 THR A CA 1
ATOM 908 C C . THR A 1 123 ? 13.304 2.963 -1.084 1.00 96.31 123 THR A C 1
ATOM 910 O O . THR A 1 123 ? 12.608 1.961 -0.920 1.00 96.31 123 THR A O 1
ATOM 913 N N . ALA A 1 124 ? 14.280 3.018 -1.993 1.00 95.81 124 ALA A N 1
ATOM 914 C CA . ALA A 1 124 ? 14.685 1.872 -2.806 1.00 95.81 124 ALA A CA 1
ATOM 915 C C . ALA A 1 124 ? 15.396 0.797 -1.959 1.00 95.81 124 ALA A C 1
ATOM 917 O O . ALA A 1 124 ? 16.261 1.098 -1.132 1.00 95.81 124 ALA A O 1
ATOM 918 N N . LEU A 1 125 ? 15.056 -0.468 -2.192 1.00 93.69 125 LEU A N 1
ATOM 919 C CA . LEU A 1 125 ? 15.606 -1.632 -1.504 1.00 93.69 125 LEU A CA 1
ATOM 920 C C . LEU A 1 125 ? 16.877 -2.107 -2.222 1.00 93.69 125 LEU A C 1
ATOM 922 O O . LEU A 1 125 ? 16.821 -2.648 -3.329 1.00 93.69 125 LEU A O 1
ATOM 926 N N . LEU A 1 126 ? 18.030 -1.887 -1.582 1.00 93.19 126 LEU A N 1
ATOM 927 C CA . LEU A 1 126 ? 19.362 -2.130 -2.150 1.00 93.19 126 LEU A CA 1
ATOM 928 C C . LEU A 1 126 ? 19.493 -3.530 -2.776 1.00 93.19 126 LEU A C 1
ATOM 930 O O . LEU A 1 126 ? 19.225 -4.540 -2.130 1.00 93.19 126 LEU A O 1
ATOM 934 N N . GLY A 1 127 ? 19.955 -3.578 -4.029 1.00 92.44 127 GLY A N 1
ATOM 935 C CA . GLY A 1 127 ? 20.115 -4.825 -4.787 1.00 92.44 127 GLY A CA 1
ATOM 936 C C . GLY A 1 127 ? 18.847 -5.332 -5.487 1.00 92.44 127 GLY A C 1
ATOM 937 O O . GLY A 1 127 ? 18.837 -6.475 -5.936 1.00 92.44 127 GLY A O 1
ATOM 938 N N . SER A 1 128 ? 17.788 -4.520 -5.591 1.00 93.38 128 SER A N 1
ATOM 939 C CA . SER A 1 128 ? 16.526 -4.895 -6.244 1.00 93.38 128 SER A CA 1
ATOM 940 C C . SER A 1 128 ? 15.812 -3.705 -6.901 1.00 93.38 128 SER A C 1
ATOM 942 O O . SER A 1 128 ? 16.076 -2.557 -6.553 1.00 93.38 128 SER A O 1
ATOM 944 N N . ASP A 1 129 ? 14.832 -3.989 -7.766 1.00 94.50 129 ASP A N 1
ATOM 945 C CA . ASP A 1 129 ? 13.845 -3.010 -8.266 1.00 94.50 129 ASP A CA 1
ATOM 946 C C . ASP A 1 129 ? 12.697 -2.759 -7.254 1.00 94.50 129 ASP A C 1
ATOM 948 O O . ASP A 1 129 ? 11.573 -2.420 -7.633 1.00 94.50 129 ASP A O 1
ATOM 952 N N . GLY A 1 130 ? 12.927 -3.034 -5.965 1.00 96.69 130 GLY A N 1
ATOM 953 C CA . GLY A 1 130 ? 11.942 -2.905 -4.893 1.00 96.69 130 GLY A CA 1
ATOM 954 C C . GLY A 1 130 ? 11.985 -1.538 -4.211 1.00 96.69 130 GLY A C 1
ATOM 955 O O . GLY A 1 130 ? 13.048 -0.942 -4.064 1.00 96.69 130 GLY A O 1
ATOM 956 N N . TYR A 1 131 ? 10.834 -1.067 -3.741 1.00 98.06 131 TYR A N 1
ATOM 957 C CA . TYR A 1 131 ? 10.670 0.188 -3.008 1.00 98.06 131 TYR A CA 1
ATOM 958 C C . TYR A 1 131 ? 9.757 -0.014 -1.796 1.00 98.06 131 TYR A C 1
ATOM 960 O O . TYR A 1 131 ? 8.691 -0.626 -1.901 1.00 98.06 131 TYR A O 1
ATOM 968 N N . ALA A 1 132 ? 10.161 0.539 -0.654 1.00 97.44 132 ALA A N 1
ATOM 969 C CA . ALA A 1 132 ? 9.333 0.681 0.535 1.00 97.44 132 ALA A CA 1
ATOM 970 C C . ALA A 1 132 ? 8.791 2.116 0.593 1.00 97.44 132 ALA A C 1
ATOM 972 O O . ALA A 1 132 ? 9.517 3.056 0.930 1.00 97.44 132 ALA A O 1
ATOM 973 N N . VAL A 1 133 ? 7.511 2.269 0.254 1.00 98.06 133 VAL A N 1
ATOM 974 C CA . VAL A 1 133 ? 6.785 3.541 0.331 1.00 98.06 133 VAL A CA 1
ATOM 975 C C . VAL A 1 133 ? 6.033 3.587 1.658 1.00 98.06 133 VAL A C 1
ATOM 977 O O . VAL A 1 133 ? 5.313 2.645 1.979 1.00 98.06 133 VAL A O 1
ATOM 980 N N . LEU A 1 134 ? 6.174 4.667 2.427 1.00 97.06 134 LEU A N 1
ATOM 981 C CA . LEU A 1 134 ? 5.471 4.874 3.694 1.00 97.06 134 LEU A CA 1
ATOM 982 C C . LEU A 1 134 ? 4.612 6.136 3.631 1.00 97.06 134 LEU A C 1
ATOM 984 O O . LEU A 1 134 ? 5.129 7.236 3.418 1.00 97.06 134 LEU A O 1
ATOM 988 N N . PHE A 1 135 ? 3.319 5.972 3.891 1.00 96.19 135 PHE A N 1
ATOM 989 C CA . PHE A 1 135 ? 2.365 7.055 4.092 1.00 96.19 135 PHE A CA 1
ATOM 990 C C . PHE A 1 135 ? 1.955 7.177 5.562 1.00 96.19 135 PHE A C 1
ATOM 992 O O . PHE A 1 135 ? 1.988 6.199 6.309 1.00 96.19 135 PHE A O 1
ATOM 999 N N . GLN A 1 136 ? 1.504 8.366 5.952 1.00 93.25 136 GLN A N 1
ATOM 1000 C CA . GLN A 1 136 ? 0.833 8.637 7.223 1.00 93.25 136 GLN A CA 1
ATOM 1001 C C . GLN A 1 136 ? -0.446 9.432 6.950 1.00 93.25 136 GLN A C 1
ATOM 1003 O O . GLN A 1 136 ? -0.436 10.364 6.145 1.00 93.25 136 GLN A O 1
ATOM 1008 N N . GLN A 1 137 ? -1.544 9.038 7.591 1.00 90.56 137 GLN A N 1
ATOM 1009 C CA . GLN A 1 137 ? -2.831 9.726 7.502 1.00 90.56 137 GLN A CA 1
ATOM 1010 C C . GLN A 1 137 ? -2.771 11.074 8.238 1.00 90.56 137 GLN A C 1
ATOM 1012 O O . GLN A 1 137 ? -2.212 11.154 9.333 1.00 90.56 137 GLN A O 1
ATOM 1017 N N . GLU A 1 138 ? -3.371 12.119 7.670 1.00 88.44 138 GLU A N 1
ATOM 1018 C CA . GLU A 1 138 ? -3.605 13.403 8.338 1.00 88.44 138 GLU A CA 1
ATOM 1019 C C . GLU A 1 138 ? -5.113 13.674 8.452 1.00 88.44 138 GLU A C 1
ATOM 1021 O O . GLU A 1 138 ? -5.817 13.791 7.454 1.00 88.44 138 GLU A O 1
ATOM 1026 N N . PHE A 1 139 ? -5.623 13.815 9.677 1.00 77.25 139 PHE A N 1
ATOM 1027 C CA . PHE A 1 139 ? -7.028 14.121 9.953 1.00 77.25 139 PHE A CA 1
ATOM 1028 C C . PHE A 1 139 ? -7.171 15.595 10.334 1.00 77.25 139 PHE A C 1
ATOM 1030 O O . PHE A 1 139 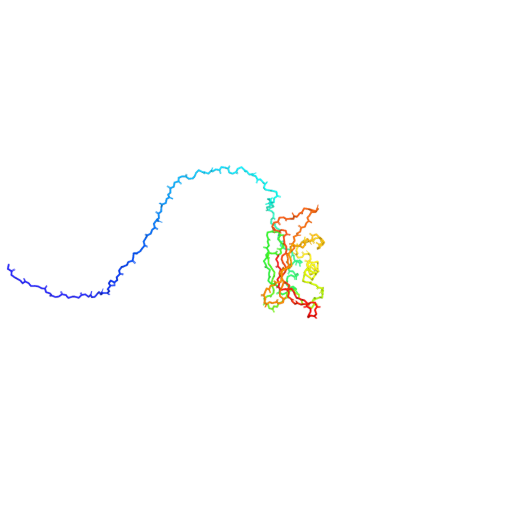? -6.710 16.025 11.390 1.00 77.25 139 PHE A O 1
ATOM 1037 N N . GLY A 1 140 ? -7.785 16.399 9.461 1.00 73.81 140 GLY A N 1
ATOM 1038 C CA . GLY A 1 140 ? -7.945 17.842 9.694 1.00 73.81 140 GLY A CA 1
ATOM 1039 C C . GLY A 1 140 ? -6.618 18.609 9.804 1.00 73.81 140 GLY A C 1
ATOM 1040 O O . GLY A 1 140 ? -6.566 19.642 10.466 1.00 73.81 140 GLY A O 1
ATOM 1041 N N . GLY A 1 141 ? -5.544 18.092 9.194 1.00 73.06 141 GLY A N 1
ATOM 1042 C CA . GLY A 1 141 ? -4.185 18.639 9.294 1.00 73.06 141 GLY A CA 1
ATOM 1043 C C . GLY A 1 141 ? -3.375 18.159 10.507 1.00 73.06 141 GLY A C 1
ATOM 1044 O O . GLY A 1 141 ? -2.239 18.593 10.679 1.00 73.06 141 GLY A O 1
ATOM 1045 N N . LEU A 1 142 ? -3.921 17.262 11.338 1.00 75.75 142 LEU A N 1
ATOM 1046 C CA . LEU A 1 142 ? -3.177 16.571 12.393 1.00 75.75 142 LEU A CA 1
ATOM 1047 C C . LEU A 1 142 ? -2.718 15.201 11.891 1.00 75.75 142 LEU A C 1
ATOM 1049 O O . LEU A 1 142 ? -3.543 14.393 11.468 1.00 75.75 142 LEU A O 1
ATOM 1053 N N . ALA A 1 143 ? -1.417 14.921 11.965 1.00 80.19 143 ALA A N 1
ATOM 1054 C CA . ALA A 1 143 ? -0.893 13.589 11.684 1.00 80.19 143 ALA A CA 1
ATOM 1055 C C . ALA A 1 143 ? -1.471 12.565 12.672 1.00 80.19 143 ALA A C 1
ATOM 1057 O O . ALA A 1 143 ? -1.507 12.805 13.878 1.00 80.19 143 ALA A O 1
ATOM 1058 N N . ALA A 1 144 ? -1.929 11.430 12.152 1.00 79.25 144 ALA A N 1
ATOM 1059 C CA . ALA A 1 144 ? -2.402 10.314 12.956 1.00 79.25 144 ALA A CA 1
ATOM 1060 C C . ALA A 1 144 ? -1.240 9.628 13.697 1.00 79.25 144 ALA A C 1
ATOM 1062 O O . ALA A 1 144 ? -0.105 9.636 13.213 1.00 79.25 144 ALA A O 1
ATOM 1063 N N . ALA A 1 145 ? -1.553 8.991 14.828 1.00 75.19 145 ALA A N 1
ATOM 1064 C CA . ALA A 1 145 ? -0.622 8.181 15.617 1.00 75.19 145 ALA A CA 1
ATOM 1065 C C . ALA A 1 145 ? -0.063 6.975 14.830 1.00 75.19 145 ALA A C 1
ATOM 1067 O O . ALA A 1 145 ? -0.379 6.780 13.656 1.00 75.19 145 ALA A O 1
ATOM 1068 N N . GLU A 1 146 ? 0.758 6.138 15.472 1.00 69.50 146 GLU A N 1
ATOM 1069 C CA . GLU A 1 146 ? 1.461 5.007 14.836 1.00 69.50 146 GLU A CA 1
ATOM 1070 C C . GLU A 1 146 ? 0.548 4.100 13.977 1.00 69.50 146 GLU A C 1
ATOM 1072 O O . GLU A 1 146 ? 0.899 3.777 12.843 1.00 69.50 146 GLU A O 1
ATOM 1077 N N . ASP A 1 147 ? -0.665 3.793 14.460 1.00 72.19 147 ASP A N 1
ATOM 1078 C CA . ASP A 1 147 ? -1.704 3.005 13.764 1.00 72.19 147 ASP A CA 1
ATOM 1079 C C . ASP A 1 147 ? -2.323 3.691 12.520 1.00 72.19 147 ASP A C 1
ATOM 1081 O O . ASP A 1 147 ? -3.154 3.105 11.826 1.00 72.19 147 ASP A O 1
ATOM 1085 N N . GLY A 1 148 ? -1.977 4.950 12.245 1.00 84.75 148 GLY A N 1
ATOM 1086 C CA . GLY A 1 148 ? -2.441 5.734 11.095 1.00 84.75 148 GLY A CA 1
ATOM 1087 C C . GLY A 1 148 ? -1.500 5.706 9.887 1.00 84.75 148 GLY A C 1
ATOM 1088 O O . GLY A 1 148 ? -1.674 6.494 8.952 1.00 84.75 148 GLY A O 1
ATOM 1089 N N . LYS A 1 149 ? -0.479 4.848 9.898 1.00 92.00 149 LYS A N 1
ATOM 1090 C CA . LYS A 1 149 ? 0.491 4.694 8.805 1.00 92.00 149 LYS A CA 1
ATOM 1091 C C . LYS A 1 149 ? 0.068 3.589 7.835 1.00 92.00 149 LYS A C 1
ATOM 1093 O O . LYS A 1 149 ? -0.685 2.698 8.203 1.00 92.00 149 LYS A O 1
ATOM 1098 N N . ILE A 1 150 ? 0.544 3.672 6.591 1.00 94.62 150 ILE A N 1
ATOM 1099 C CA . ILE A 1 150 ? 0.389 2.621 5.573 1.00 94.62 150 ILE A CA 1
ATOM 1100 C C . ILE A 1 150 ? 1.725 2.461 4.845 1.00 94.62 150 ILE A C 1
ATOM 1102 O O . ILE A 1 150 ? 2.173 3.379 4.153 1.00 94.62 150 ILE A O 1
ATOM 1106 N N . MET A 1 151 ? 2.357 1.297 4.977 1.00 96.00 151 MET A N 1
ATOM 1107 C CA . MET A 1 151 ? 3.498 0.888 4.163 1.00 96.00 151 MET A CA 1
ATOM 1108 C C . MET A 1 151 ? 3.020 0.110 2.934 1.00 96.00 151 MET A C 1
ATOM 1110 O O . MET A 1 151 ? 2.169 -0.773 3.026 1.00 96.00 151 MET A O 1
ATOM 1114 N N . VAL A 1 152 ? 3.613 0.399 1.775 1.00 98.12 152 VAL A N 1
ATOM 1115 C CA . VAL A 1 152 ? 3.367 -0.308 0.514 1.00 98.12 152 VAL A CA 1
ATOM 1116 C C . VAL A 1 152 ? 4.698 -0.759 -0.084 1.00 98.12 152 VAL A C 1
ATOM 1118 O O . VAL A 1 152 ? 5.584 0.053 -0.353 1.00 98.12 152 VAL A O 1
ATOM 1121 N N . GLY A 1 153 ? 4.828 -2.067 -0.307 1.00 98.00 153 GLY A N 1
ATOM 1122 C CA . GLY A 1 153 ? 5.956 -2.672 -1.011 1.00 98.00 153 GLY A CA 1
ATOM 1123 C C . GLY A 1 153 ? 5.699 -2.684 -2.515 1.00 98.00 153 GLY A C 1
ATOM 1124 O O . GLY A 1 153 ? 4.891 -3.481 -2.998 1.00 98.00 153 GLY A O 1
ATOM 1125 N N . VAL A 1 154 ? 6.385 -1.813 -3.253 1.00 98.38 154 VAL A N 1
ATOM 1126 C CA . VAL A 1 154 ? 6.283 -1.681 -4.716 1.00 98.38 154 VAL A CA 1
ATOM 1127 C C . VAL A 1 154 ? 7.485 -2.362 -5.373 1.00 98.38 154 VAL A C 1
ATOM 1129 O O . VAL A 1 154 ? 8.585 -2.323 -4.832 1.00 98.38 154 VAL A O 1
ATOM 1132 N N . VAL A 1 155 ? 7.305 -2.984 -6.539 1.00 97.94 155 VAL A N 1
ATOM 1133 C CA . VAL A 1 155 ? 8.398 -3.584 -7.326 1.00 97.94 155 VAL A CA 1
ATOM 1134 C C . VAL A 1 155 ? 8.237 -3.241 -8.806 1.00 97.94 155 VAL A C 1
ATOM 1136 O O . VAL A 1 155 ? 7.143 -3.395 -9.352 1.00 97.94 155 VAL A O 1
ATOM 1139 N N . GLY A 1 156 ? 9.317 -2.829 -9.469 1.00 96.25 156 GLY A N 1
ATOM 1140 C CA . GLY A 1 156 ? 9.366 -2.598 -10.916 1.00 96.25 156 GLY A CA 1
ATOM 1141 C C . GLY A 1 156 ? 9.953 -1.239 -11.289 1.00 96.25 156 GLY A C 1
ATOM 1142 O O . GLY A 1 156 ? 10.717 -0.650 -10.531 1.00 96.25 156 GLY A O 1
ATOM 1143 N N . THR A 1 157 ? 9.604 -0.747 -12.479 1.00 95.06 157 THR A N 1
ATOM 1144 C CA . THR A 1 157 ? 10.091 0.540 -13.001 1.00 95.06 157 THR A CA 1
ATOM 1145 C C . THR A 1 157 ? 9.027 1.231 -13.854 1.00 95.06 157 THR A C 1
ATOM 1147 O O . THR A 1 157 ? 8.085 0.602 -14.337 1.00 95.06 157 THR A O 1
ATOM 1150 N N . ALA A 1 158 ? 9.211 2.527 -14.125 1.00 94.31 158 ALA A N 1
ATOM 1151 C CA . ALA A 1 158 ? 8.322 3.293 -15.003 1.00 94.31 158 ALA A CA 1
ATOM 1152 C C . ALA A 1 158 ? 8.282 2.788 -16.464 1.00 94.31 158 ALA A C 1
ATOM 1154 O O . ALA A 1 158 ? 7.345 3.118 -17.187 1.00 94.31 158 ALA A O 1
ATOM 1155 N N . THR A 1 159 ? 9.267 1.993 -16.901 1.00 93.31 159 THR A N 1
ATOM 1156 C CA . THR A 1 159 ? 9.338 1.412 -18.255 1.00 93.31 159 THR A CA 1
ATOM 1157 C C . THR A 1 159 ? 8.850 -0.035 -18.316 1.00 93.31 159 THR A C 1
ATOM 1159 O O . THR A 1 159 ? 8.160 -0.397 -19.265 1.00 93.31 159 THR A O 1
ATOM 1162 N N . SER A 1 160 ? 9.172 -0.856 -17.313 1.00 93.50 160 SER A N 1
ATOM 1163 C CA . SER A 1 160 ? 8.754 -2.266 -17.229 1.00 93.50 160 SER A CA 1
ATOM 1164 C C . SER A 1 160 ? 7.345 -2.448 -16.650 1.00 93.50 160 SER A C 1
ATOM 1166 O O . SER A 1 160 ? 6.809 -3.557 -16.655 1.00 93.50 160 SER A O 1
ATOM 1168 N N . GLY A 1 161 ? 6.758 -1.372 -16.123 1.00 96.50 161 GLY A N 1
ATOM 1169 C CA . GLY A 1 161 ? 5.554 -1.412 -15.307 1.00 96.50 161 GLY A CA 1
ATOM 1170 C C . GLY A 1 161 ? 5.856 -1.790 -13.855 1.00 96.50 161 GLY A C 1
ATOM 1171 O O . GLY A 1 161 ? 6.894 -2.369 -13.519 1.00 96.50 161 GLY A O 1
ATOM 1172 N N . TRP A 1 162 ? 4.910 -1.455 -12.986 1.00 98.25 162 TRP A N 1
ATOM 1173 C CA . TRP A 1 162 ? 5.010 -1.628 -11.544 1.00 98.25 162 TRP A CA 1
ATOM 1174 C C . TRP A 1 162 ? 4.042 -2.699 -11.032 1.00 98.25 162 TRP A C 1
ATOM 1176 O O . TRP A 1 162 ? 3.024 -3.031 -11.654 1.00 98.25 162 TRP A O 1
ATOM 1186 N N . LYS A 1 163 ? 4.368 -3.235 -9.858 1.00 98.25 163 LYS A N 1
ATOM 1187 C CA . LYS A 1 163 ? 3.615 -4.261 -9.138 1.00 98.25 163 LYS A CA 1
ATOM 1188 C C . LYS A 1 163 ? 3.570 -3.910 -7.653 1.00 98.25 163 LYS A C 1
ATOM 1190 O O . LYS A 1 163 ? 4.512 -3.310 -7.141 1.00 98.25 163 LYS A O 1
ATOM 1195 N N . ILE A 1 164 ? 2.519 -4.330 -6.955 1.00 98.31 164 ILE A N 1
ATOM 1196 C CA . ILE A 1 164 ? 2.430 -4.227 -5.491 1.00 98.31 164 ILE A CA 1
ATOM 1197 C C . ILE A 1 164 ? 2.647 -5.620 -4.908 1.00 98.31 164 ILE A C 1
ATOM 1199 O O . ILE A 1 164 ? 1.879 -6.532 -5.202 1.00 98.31 164 ILE A O 1
ATOM 1203 N N . ALA A 1 165 ? 3.698 -5.801 -4.114 1.00 97.50 165 ALA A N 1
ATOM 1204 C CA . ALA A 1 165 ? 4.029 -7.077 -3.479 1.00 97.50 165 ALA A CA 1
ATOM 1205 C C . ALA A 1 165 ? 3.395 -7.216 -2.085 1.00 97.50 165 ALA A C 1
ATOM 1207 O O . ALA A 1 165 ? 2.985 -8.308 -1.696 1.00 97.50 165 ALA A O 1
ATOM 1208 N N . TYR A 1 166 ? 3.298 -6.109 -1.347 1.00 97.19 166 TYR A N 1
ATOM 1209 C CA . TYR A 1 166 ? 2.911 -6.091 0.062 1.00 97.19 166 TYR A CA 1
ATOM 1210 C C . TYR A 1 166 ? 2.204 -4.783 0.429 1.00 97.19 166 TYR A C 1
ATOM 1212 O O . TYR A 1 166 ? 2.510 -3.739 -0.153 1.00 97.19 166 TYR A O 1
ATOM 1220 N N . ALA A 1 167 ? 1.318 -4.827 1.423 1.00 97.00 167 ALA A N 1
ATOM 1221 C CA . ALA A 1 167 ? 0.857 -3.637 2.130 1.00 97.00 167 ALA A CA 1
ATOM 1222 C C . ALA A 1 167 ? 0.576 -3.927 3.614 1.00 97.00 167 ALA A C 1
ATOM 1224 O O . ALA A 1 167 ? 0.199 -5.044 3.967 1.00 97.00 167 ALA A O 1
ATOM 1225 N N . SER A 1 168 ? 0.720 -2.908 4.458 1.00 93.00 168 SER A N 1
ATOM 1226 C CA . SER A 1 168 ? 0.277 -2.866 5.861 1.00 93.00 168 SER A CA 1
ATOM 1227 C C . SER A 1 168 ? -0.044 -1.426 6.226 1.00 93.00 168 SER A C 1
ATOM 1229 O O . SER A 1 168 ? 0.940 -0.655 6.314 1.00 93.00 168 SER A O 1
#

Secondary structure (DSSP, 8-state):
----------------------------------------TT--------PPPHHHHHHHHHTT-EEEE-TTSSEEEEE-TTS-SEEEE--SSHHHHHHHHHHTTTTTTT-S-STTEEEEEEEEETTTTEEEEEEEEEETTEEP-GGGEEEEEEEEETTTEEEEEEE-

Radius of gyration: 29.84 Å; chains: 1; bounding box: 63×82×80 Å